Protein AF-A0AAE9DNM8-F1 (afdb_monomer_lite)

Structure (mmCIF, N/CA/C/O backbone):
data_AF-A0AAE9DNM8-F1
#
_entry.id   AF-A0AAE9DNM8-F1
#
loop_
_atom_site.group_PDB
_atom_site.id
_atom_site.type_symbol
_atom_site.label_atom_id
_atom_site.label_alt_id
_atom_site.label_comp_id
_atom_site.label_asym_id
_atom_site.label_entity_id
_atom_site.label_seq_id
_atom_site.pdbx_PDB_ins_code
_atom_site.Cartn_x
_atom_site.Cartn_y
_atom_site.Cartn_z
_atom_site.occupancy
_atom_site.B_iso_or_equiv
_atom_site.auth_seq_id
_atom_site.auth_comp_id
_atom_site.auth_asym_id
_atom_site.auth_atom_id
_atom_site.pdbx_PDB_model_num
ATOM 1 N N . MET A 1 1 ? 33.196 -15.256 21.579 1.00 35.78 1 MET A N 1
ATOM 2 C CA . MET A 1 1 ? 33.567 -14.993 20.170 1.00 35.78 1 MET A CA 1
ATOM 3 C C . MET A 1 1 ? 32.746 -13.817 19.674 1.00 35.78 1 MET A C 1
ATOM 5 O O . MET A 1 1 ? 31.527 -13.881 19.761 1.00 35.78 1 MET A O 1
ATOM 9 N N . GLY A 1 2 ? 33.391 -12.727 19.255 1.00 38.28 2 GLY A N 1
ATOM 10 C CA . GLY A 1 2 ? 32.695 -11.515 18.822 1.00 38.28 2 GLY A CA 1
ATOM 11 C C . GLY A 1 2 ? 31.869 -11.760 17.560 1.00 38.28 2 GLY A C 1
ATOM 12 O O . GLY A 1 2 ? 32.372 -12.312 16.584 1.00 38.28 2 GLY A O 1
ATOM 13 N N . LEU A 1 3 ? 30.597 -11.361 17.587 1.00 40.53 3 LEU A N 1
ATOM 14 C CA . LEU A 1 3 ? 29.734 -11.365 16.411 1.00 40.53 3 LEU A CA 1
ATOM 15 C C . LEU A 1 3 ? 30.285 -10.340 15.414 1.00 40.53 3 LEU A C 1
ATOM 17 O O . LEU A 1 3 ? 30.192 -9.132 15.635 1.00 40.53 3 LEU A O 1
ATOM 21 N N . ILE A 1 4 ? 30.882 -10.823 14.323 1.00 50.75 4 ILE A N 1
ATOM 22 C CA . ILE A 1 4 ? 31.276 -9.983 13.191 1.00 50.75 4 ILE A CA 1
ATOM 23 C C . ILE A 1 4 ? 29.990 -9.347 12.658 1.00 50.75 4 ILE A C 1
ATOM 25 O O . ILE A 1 4 ? 29.127 -10.045 12.120 1.00 50.75 4 ILE A O 1
ATOM 29 N N . LYS A 1 5 ? 29.837 -8.029 12.840 1.00 48.56 5 LYS A N 1
ATOM 30 C CA . LYS A 1 5 ? 28.710 -7.285 12.269 1.00 48.56 5 LYS A CA 1
ATOM 31 C C . LYS A 1 5 ? 28.738 -7.480 10.748 1.00 48.56 5 LYS A C 1
ATOM 33 O O . LYS A 1 5 ? 29.754 -7.159 10.130 1.00 48.56 5 LYS A O 1
ATOM 38 N N . PRO A 1 6 ? 27.674 -8.018 10.129 1.00 54.72 6 PRO A N 1
ATOM 39 C CA . PRO A 1 6 ? 27.642 -8.163 8.685 1.00 54.72 6 PRO A CA 1
ATOM 40 C C . PRO A 1 6 ? 27.725 -6.782 8.028 1.00 54.72 6 PRO A C 1
ATOM 42 O O . PRO A 1 6 ? 27.024 -5.852 8.420 1.00 54.72 6 PRO A O 1
ATOM 45 N N . SER A 1 7 ? 28.598 -6.663 7.028 1.00 51.22 7 SER A N 1
ATOM 46 C CA . SER A 1 7 ? 28.640 -5.515 6.121 1.00 51.22 7 SER A CA 1
ATOM 47 C C . SER A 1 7 ? 27.265 -5.334 5.474 1.00 51.22 7 SER A C 1
ATOM 49 O O . SER A 1 7 ? 26.702 -6.294 4.945 1.00 51.22 7 SER A O 1
ATOM 51 N N . SER A 1 8 ? 26.738 -4.106 5.475 1.00 55.81 8 SER A N 1
ATOM 52 C CA . SER A 1 8 ? 25.452 -3.754 4.853 1.00 55.81 8 SER A CA 1
ATOM 53 C C . SER A 1 8 ? 25.412 -3.974 3.334 1.00 55.81 8 SER A C 1
ATOM 55 O O . SER A 1 8 ? 24.346 -3.868 2.738 1.00 55.81 8 SER A O 1
ATOM 57 N N . ASN A 1 9 ? 26.553 -4.299 2.714 1.00 60.06 9 ASN A N 1
ATOM 58 C CA . ASN A 1 9 ? 26.706 -4.519 1.273 1.00 60.06 9 ASN A CA 1
ATOM 59 C C . ASN A 1 9 ? 26.985 -5.996 0.909 1.00 60.06 9 ASN A C 1
ATOM 61 O O . ASN A 1 9 ? 27.346 -6.293 -0.232 1.00 60.06 9 ASN A O 1
ATOM 65 N N . GLY A 1 10 ? 26.878 -6.928 1.864 1.00 68.19 10 GLY A N 1
ATOM 66 C CA . GLY A 1 10 ? 27.060 -8.361 1.611 1.00 68.19 10 GLY A CA 1
ATOM 67 C C . GLY A 1 10 ? 25.914 -8.960 0.786 1.00 68.19 10 GLY A C 1
ATOM 68 O O . GLY A 1 10 ? 24.757 -8.604 0.986 1.00 68.19 10 GLY A O 1
ATOM 69 N N . ARG A 1 11 ? 26.223 -9.878 -0.141 1.00 81.88 11 ARG A N 1
ATOM 70 C CA . ARG A 1 11 ? 25.204 -10.672 -0.855 1.00 81.88 11 ARG A CA 1
ATOM 71 C C . ARG A 1 11 ? 24.932 -11.965 -0.100 1.00 81.88 11 ARG A C 1
ATOM 73 O O . ARG A 1 11 ? 25.878 -12.648 0.275 1.00 81.88 11 ARG A O 1
ATOM 80 N N . ASP A 1 12 ? 23.668 -12.338 0.036 1.00 86.81 12 ASP A N 1
ATOM 81 C CA . ASP A 1 12 ? 23.291 -13.663 0.523 1.00 86.81 12 ASP A CA 1
ATOM 82 C C . ASP A 1 12 ? 23.162 -14.645 -0.651 1.00 86.81 12 ASP A C 1
ATOM 84 O O . ASP A 1 12 ? 22.692 -14.293 -1.735 1.00 86.81 12 ASP A O 1
ATOM 88 N N . TYR A 1 13 ? 23.583 -15.891 -0.436 1.00 85.75 13 TYR A N 1
ATOM 89 C CA . TYR A 1 13 ? 23.459 -16.978 -1.405 1.00 85.75 13 TYR A CA 1
ATOM 90 C C . TYR A 1 13 ? 22.723 -18.145 -0.755 1.00 85.75 13 TYR A C 1
ATOM 92 O O . TYR A 1 13 ? 22.982 -18.476 0.403 1.00 85.75 13 TYR A O 1
ATOM 100 N N . CYS A 1 14 ? 21.853 -18.824 -1.507 1.00 90.00 14 CYS A N 1
ATOM 101 C CA . CYS A 1 14 ? 21.404 -20.145 -1.081 1.00 90.00 14 CYS A CA 1
ATOM 102 C C . CYS A 1 14 ? 22.593 -21.124 -1.088 1.00 90.00 14 CYS A C 1
ATOM 104 O O . CYS A 1 14 ? 23.575 -20.930 -1.813 1.00 90.00 14 CYS A O 1
ATOM 106 N N . MET A 1 15 ? 22.499 -22.200 -0.303 1.00 89.50 15 MET A N 1
ATOM 107 C CA . MET A 1 15 ? 23.601 -23.156 -0.132 1.00 89.50 15 MET A CA 1
ATOM 108 C C . MET A 1 15 ? 24.082 -23.763 -1.457 1.00 89.50 15 MET A C 1
ATOM 110 O O . MET A 1 15 ? 25.282 -23.943 -1.650 1.00 89.50 15 MET A O 1
ATOM 114 N N . GLN A 1 16 ? 23.159 -24.031 -2.384 1.00 91.69 16 GLN A N 1
ATOM 115 C CA . GLN A 1 16 ? 23.472 -24.609 -3.692 1.00 91.69 16 GLN A CA 1
ATOM 116 C C . GLN A 1 16 ? 24.277 -23.631 -4.558 1.00 91.69 16 GLN A C 1
ATOM 118 O O . GLN A 1 16 ? 25.368 -23.969 -5.012 1.00 91.69 16 GLN A O 1
ATOM 123 N N . CYS A 1 17 ? 23.804 -22.389 -4.712 1.00 90.12 17 CYS A N 1
ATOM 124 C CA . CYS A 1 17 ? 24.506 -21.357 -5.480 1.00 90.12 17 CYS A CA 1
ATOM 125 C C . CYS A 1 17 ? 25.865 -20.986 -4.867 1.00 90.12 17 CYS A C 1
ATOM 127 O O . CYS A 1 17 ? 26.810 -20.700 -5.601 1.00 90.12 17 CYS A O 1
ATOM 129 N N . PHE A 1 18 ? 25.984 -21.015 -3.536 1.00 90.50 18 PHE A N 1
ATOM 130 C CA . PHE A 1 18 ? 27.254 -20.783 -2.844 1.00 90.50 18 PHE A CA 1
ATOM 131 C C . PHE A 1 18 ? 28.280 -21.895 -3.112 1.00 90.50 18 PHE A C 1
ATOM 133 O O . PHE A 1 18 ? 29.476 -21.629 -3.241 1.00 90.50 18 PHE A O 1
ATOM 140 N N . ALA A 1 19 ? 27.822 -23.147 -3.199 1.00 89.56 19 ALA A N 1
ATOM 141 C CA . ALA A 1 19 ? 28.693 -24.297 -3.411 1.00 89.56 19 ALA A CA 1
ATOM 142 C C . ALA A 1 19 ? 29.324 -24.300 -4.811 1.00 89.56 19 ALA A C 1
ATOM 144 O O . ALA A 1 19 ? 30.531 -24.538 -4.920 1.00 89.56 19 ALA A O 1
ATOM 145 N N . VAL A 1 20 ? 28.519 -24.006 -5.840 1.00 92.06 20 VAL A N 1
ATOM 146 C CA . VAL A 1 20 ? 28.892 -24.162 -7.258 1.00 92.06 20 VAL A CA 1
ATOM 147 C C . VAL A 1 20 ? 29.532 -22.924 -7.887 1.00 92.06 20 VAL A C 1
ATOM 149 O O . VAL A 1 20 ? 30.118 -23.034 -8.958 1.00 92.06 20 VAL A O 1
ATOM 152 N N . ASN A 1 21 ? 29.434 -21.741 -7.270 1.00 87.06 21 ASN A N 1
ATOM 153 C CA . ASN A 1 21 ? 29.959 -20.511 -7.864 1.00 87.06 21 ASN A CA 1
ATOM 154 C C . ASN A 1 21 ? 31.457 -20.316 -7.535 1.00 87.06 21 ASN A C 1
ATOM 156 O O . ASN A 1 21 ? 31.798 -19.998 -6.390 1.00 87.06 21 ASN A O 1
ATOM 160 N N . PRO A 1 22 ? 32.363 -20.427 -8.527 1.00 86.56 22 PRO A N 1
ATOM 161 C CA . PRO A 1 22 ? 33.807 -20.358 -8.300 1.00 86.56 22 PRO A CA 1
ATOM 162 C C . PRO A 1 22 ? 34.305 -18.938 -7.998 1.00 86.56 22 PRO A C 1
ATOM 164 O O . PRO A 1 22 ? 35.419 -18.765 -7.514 1.00 86.56 22 PRO A O 1
ATOM 167 N N . ARG A 1 23 ? 33.493 -17.906 -8.265 1.00 86.75 23 ARG A N 1
ATOM 168 C CA . ARG A 1 23 ? 33.855 -16.498 -8.033 1.00 86.75 23 ARG A CA 1
ATOM 169 C C . ARG A 1 23 ? 33.653 -16.063 -6.581 1.00 86.75 23 ARG A C 1
ATOM 171 O O . ARG A 1 23 ? 34.010 -14.943 -6.222 1.00 86.75 23 ARG A O 1
ATOM 178 N N . ILE A 1 24 ? 33.056 -16.915 -5.747 1.00 85.19 24 ILE A N 1
ATOM 179 C CA . ILE A 1 24 ? 32.789 -16.599 -4.347 1.00 85.19 24 ILE A CA 1
ATOM 180 C C . ILE A 1 24 ? 34.016 -16.939 -3.502 1.00 85.19 24 ILE A C 1
ATOM 182 O O . ILE A 1 24 ? 34.414 -18.097 -3.380 1.00 85.19 24 ILE A O 1
ATOM 186 N N . GLN A 1 25 ? 34.576 -15.930 -2.837 1.00 87.12 25 GLN A N 1
ATOM 187 C CA . GLN A 1 25 ? 35.617 -16.131 -1.832 1.00 87.12 25 GLN A CA 1
ATOM 188 C C . GLN A 1 25 ? 35.006 -16.713 -0.552 1.00 87.12 25 GLN A C 1
ATOM 190 O O . GLN A 1 25 ? 34.641 -15.978 0.363 1.00 87.12 25 GLN A O 1
ATOM 195 N N . LYS A 1 26 ? 34.889 -18.047 -0.487 1.00 82.94 26 LYS A N 1
ATOM 196 C CA . LYS A 1 26 ? 34.152 -18.773 0.568 1.00 82.94 26 LYS A CA 1
ATOM 197 C C . LYS A 1 26 ? 34.565 -18.395 2.001 1.00 82.94 26 LYS A C 1
ATOM 199 O O . LYS A 1 26 ? 33.724 -18.411 2.890 1.00 82.94 26 LYS A O 1
ATOM 204 N N . LYS A 1 27 ? 35.827 -17.994 2.209 1.00 85.19 27 LYS A N 1
ATOM 205 C CA . LYS A 1 27 ? 36.382 -17.560 3.508 1.00 85.19 27 LYS A CA 1
ATOM 206 C C . LYS A 1 27 ? 35.757 -16.272 4.066 1.00 85.19 27 LYS A C 1
ATOM 208 O O . LYS A 1 27 ? 35.857 -16.032 5.261 1.00 85.19 27 LYS A O 1
ATOM 213 N N . LEU A 1 28 ? 35.130 -15.451 3.221 1.00 85.44 28 LEU A N 1
ATOM 214 C CA . LEU A 1 28 ? 34.513 -14.178 3.618 1.00 85.44 28 LEU A CA 1
ATOM 215 C C . LEU A 1 28 ? 33.029 -14.312 3.998 1.00 85.44 28 LEU A C 1
ATOM 217 O O . LEU A 1 28 ? 32.367 -13.307 4.246 1.00 85.44 28 LEU A O 1
ATOM 221 N N . TYR A 1 29 ? 32.489 -15.532 4.010 1.00 85.81 29 TYR A N 1
ATOM 222 C CA . TYR A 1 29 ? 31.066 -15.786 4.216 1.00 85.81 29 TYR A CA 1
ATOM 223 C C . TYR A 1 29 ? 30.832 -16.633 5.462 1.00 85.81 29 TYR A C 1
ATOM 225 O O . TYR A 1 29 ? 31.607 -17.530 5.783 1.00 85.81 29 TYR A O 1
ATOM 233 N N . MET A 1 30 ? 29.719 -16.361 6.142 1.00 87.44 30 MET A N 1
ATOM 234 C CA . MET A 1 30 ? 29.245 -17.145 7.279 1.00 87.44 30 MET A CA 1
ATOM 235 C C . MET A 1 30 ? 27.944 -17.852 6.915 1.00 87.44 30 MET A C 1
ATOM 237 O O . MET A 1 30 ? 27.055 -17.260 6.300 1.00 87.44 30 MET A O 1
ATOM 241 N N . LYS A 1 31 ? 27.820 -19.118 7.317 1.00 87.69 31 LYS A N 1
ATOM 242 C CA . LYS A 1 31 ? 26.562 -19.853 7.194 1.00 87.69 31 LYS A CA 1
ATOM 243 C C . LYS A 1 31 ? 25.556 -19.264 8.183 1.00 87.69 31 LYS A C 1
ATOM 245 O O . LYS A 1 31 ? 25.849 -19.168 9.371 1.00 87.69 31 LYS A O 1
ATOM 250 N N . LYS A 1 32 ? 24.376 -18.893 7.690 1.00 84.56 32 LYS A N 1
ATOM 251 C CA . LYS A 1 32 ? 23.247 -18.433 8.504 1.00 84.56 32 LYS A CA 1
ATOM 252 C C . LYS A 1 32 ? 22.045 -19.334 8.266 1.00 84.56 32 LYS A C 1
ATOM 254 O O . LYS A 1 32 ? 21.873 -19.865 7.170 1.00 84.56 32 LYS A O 1
ATOM 259 N N . THR A 1 33 ? 21.204 -19.456 9.280 1.00 83.81 33 THR A N 1
ATOM 260 C CA . THR A 1 33 ? 19.857 -20.008 9.145 1.00 83.81 33 THR A CA 1
ATOM 261 C C . THR A 1 33 ? 18.896 -18.832 9.120 1.00 83.81 33 THR A C 1
ATOM 263 O O . THR A 1 33 ? 18.977 -17.965 9.988 1.00 83.81 33 THR A O 1
ATOM 266 N N . ASN A 1 34 ? 18.009 -18.769 8.125 1.00 76.88 34 ASN A N 1
ATOM 267 C CA . ASN A 1 34 ? 16.964 -17.752 8.110 1.00 76.88 34 ASN A CA 1
ATOM 268 C C . ASN A 1 34 ? 15.910 -18.114 9.165 1.00 76.88 34 ASN A C 1
ATOM 270 O O . ASN A 1 34 ? 15.014 -18.913 8.901 1.00 76.88 34 ASN A O 1
ATOM 274 N N . GLN A 1 35 ? 16.069 -17.577 10.371 1.00 78.62 35 GLN A N 1
ATOM 275 C CA . GLN A 1 35 ? 15.087 -17.682 11.443 1.00 78.62 35 GLN A CA 1
ATOM 276 C C . GLN A 1 35 ? 14.325 -16.363 11.541 1.00 78.62 35 GLN A C 1
ATOM 278 O O . GLN A 1 35 ? 14.914 -15.284 11.631 1.00 78.62 35 GLN A O 1
ATOM 283 N N . HIS A 1 36 ? 12.999 -16.448 11.507 1.00 70.50 36 HIS A N 1
ATOM 284 C CA . HIS A 1 36 ? 12.127 -15.300 11.702 1.00 70.50 36 HIS A CA 1
ATOM 285 C C . HIS A 1 36 ? 11.735 -15.218 13.180 1.00 70.50 36 HIS A C 1
ATOM 287 O O . HIS A 1 36 ? 10.706 -15.739 13.583 1.00 70.50 36 HIS A O 1
ATOM 293 N N . GLU A 1 37 ? 12.560 -14.552 13.986 1.00 75.00 37 GLU A N 1
ATOM 294 C CA . GLU A 1 37 ? 12.286 -14.302 15.415 1.00 75.00 37 GLU A CA 1
ATOM 295 C C . GLU A 1 37 ? 11.488 -13.011 15.654 1.00 75.00 37 GLU A C 1
ATOM 297 O O . GLU A 1 37 ? 11.330 -12.550 16.782 1.00 75.00 37 GLU A O 1
ATOM 302 N N . LYS A 1 38 ? 11.012 -12.360 14.586 1.00 78.81 38 LYS A N 1
ATOM 303 C CA . LYS A 1 38 ? 10.219 -11.139 14.722 1.00 78.81 38 LYS A CA 1
ATOM 304 C C . LYS A 1 38 ? 8.828 -11.501 15.229 1.00 78.81 38 LYS A C 1
ATOM 306 O O . LYS A 1 38 ? 8.012 -12.014 14.471 1.00 78.81 38 LYS A O 1
ATOM 311 N N . PHE A 1 39 ? 8.568 -11.179 16.488 1.00 81.31 39 PHE A N 1
ATOM 312 C CA . PHE A 1 39 ? 7.235 -11.234 17.076 1.00 81.31 39 PHE A CA 1
ATOM 313 C C . PHE A 1 39 ? 6.521 -9.895 16.920 1.00 81.31 39 PHE A C 1
ATOM 315 O O . PHE A 1 39 ? 7.144 -8.837 16.785 1.00 81.31 39 PHE A O 1
ATOM 322 N N . GLU A 1 40 ? 5.195 -9.944 16.925 1.00 83.94 40 GLU A N 1
ATOM 323 C CA . GLU A 1 40 ? 4.380 -8.743 16.868 1.00 83.94 40 GLU A CA 1
ATOM 324 C C . GLU A 1 40 ? 4.579 -7.877 18.124 1.00 83.94 40 GLU A C 1
ATOM 326 O O . GLU A 1 40 ? 4.689 -8.388 19.239 1.00 83.94 40 GLU A O 1
ATOM 331 N N . LYS A 1 41 ? 4.602 -6.548 17.958 1.00 87.31 41 LYS A N 1
ATOM 332 C CA . LYS A 1 41 ? 4.634 -5.615 19.091 1.00 87.31 41 LYS A CA 1
ATOM 333 C C . LYS A 1 41 ? 3.362 -5.791 19.925 1.00 87.31 41 LYS A C 1
ATOM 335 O O . LYS A 1 41 ? 2.252 -5.730 19.398 1.00 87.31 41 LYS A O 1
ATOM 340 N N . VAL A 1 42 ? 3.534 -5.940 21.234 1.00 90.81 42 VAL A N 1
ATOM 341 C CA . VAL A 1 42 ? 2.436 -6.021 22.202 1.00 90.81 42 VAL A CA 1
ATOM 342 C C . VAL A 1 42 ? 2.353 -4.708 22.979 1.00 90.81 42 VAL A C 1
ATOM 344 O O . VAL A 1 42 ? 3.361 -4.175 23.440 1.00 90.81 42 VAL A O 1
ATOM 347 N N . LEU A 1 43 ? 1.143 -4.180 23.122 1.00 89.69 43 LEU A N 1
ATOM 348 C CA . LEU A 1 43 ? 0.810 -2.996 23.898 1.00 89.69 43 LEU A CA 1
ATOM 349 C C . LEU A 1 43 ? 0.165 -3.387 25.226 1.00 89.69 43 LEU A C 1
ATOM 351 O O . LEU A 1 43 ? -0.617 -4.336 25.303 1.00 89.69 43 LEU A O 1
ATOM 355 N N . LYS A 1 44 ? 0.435 -2.600 26.267 1.00 92.94 44 LYS A N 1
ATOM 356 C CA . LYS A 1 44 ? -0.210 -2.739 27.575 1.00 92.94 44 LYS A CA 1
ATOM 357 C C . LYS A 1 44 ? -1.250 -1.639 27.758 1.00 92.94 44 LYS A C 1
ATOM 359 O O . LYS A 1 44 ? -0.918 -0.458 27.671 1.00 92.94 44 LYS A O 1
ATOM 364 N N . CYS A 1 45 ? -2.506 -2.013 27.996 1.00 91.50 45 CYS A N 1
ATOM 365 C CA . CYS A 1 45 ? -3.572 -1.041 28.244 1.00 91.50 45 CYS A CA 1
ATOM 366 C C . CYS A 1 45 ? -3.336 -0.311 29.575 1.00 91.50 45 CYS A C 1
ATOM 368 O O . CYS A 1 45 ? -3.200 -0.960 30.609 1.00 91.50 45 CYS A O 1
ATOM 370 N N . THR A 1 46 ? -3.359 1.023 29.581 1.00 91.62 46 THR A N 1
ATOM 371 C CA . THR A 1 46 ? -3.174 1.810 30.815 1.00 91.62 46 THR A CA 1
ATOM 372 C C . THR A 1 46 ? -4.340 1.688 31.799 1.00 91.62 46 THR A C 1
ATOM 374 O O . THR A 1 46 ? -4.125 1.833 32.997 1.00 91.62 46 THR A O 1
ATOM 377 N N . GLY A 1 47 ? -5.550 1.368 31.325 1.00 90.88 47 GLY A N 1
ATOM 378 C CA . GLY A 1 47 ? -6.735 1.177 32.171 1.00 90.88 47 GLY A CA 1
ATOM 379 C C . GLY A 1 47 ? -6.790 -0.198 32.843 1.00 90.88 47 GLY A C 1
ATOM 380 O O . GLY A 1 47 ? -6.784 -0.293 34.063 1.00 90.88 47 GLY A O 1
ATOM 381 N N . CYS A 1 48 ? -6.825 -1.277 32.053 1.00 93.06 48 CYS A N 1
ATOM 382 C CA . CYS A 1 48 ? -7.025 -2.641 32.567 1.00 93.06 48 CYS A CA 1
ATOM 383 C C . CYS A 1 48 ? -5.757 -3.504 32.626 1.00 93.06 48 CYS A C 1
ATOM 385 O O . CYS A 1 48 ? -5.848 -4.682 32.956 1.00 93.06 48 CYS A O 1
ATOM 387 N N . GLN A 1 49 ? -4.591 -2.964 32.250 1.00 94.31 49 GLN A N 1
ATOM 388 C CA . GLN A 1 49 ? -3.283 -3.643 32.265 1.00 94.31 49 GLN A CA 1
ATOM 389 C C . GLN A 1 49 ? -3.154 -4.894 31.372 1.00 94.31 49 GLN A C 1
ATOM 391 O O . GLN A 1 49 ? -2.067 -5.465 31.290 1.00 94.31 49 GLN A O 1
ATOM 396 N N . LYS A 1 50 ? -4.214 -5.295 30.655 1.00 93.00 50 LYS A N 1
ATOM 397 C CA . LYS A 1 50 ? -4.195 -6.410 29.696 1.00 93.00 50 LYS A CA 1
ATOM 398 C C . LYS A 1 50 ? -3.284 -6.117 28.500 1.00 93.00 50 LYS A C 1
ATOM 400 O O . LYS A 1 50 ? -3.134 -4.963 28.085 1.00 93.00 50 LYS A O 1
ATOM 405 N N . LEU A 1 51 ? -2.731 -7.189 27.938 1.00 91.62 51 LEU A N 1
ATOM 406 C CA . LEU A 1 51 ? -1.865 -7.178 26.761 1.00 91.62 51 LEU A CA 1
ATOM 407 C C . LEU A 1 51 ? -2.682 -7.279 25.470 1.00 91.62 51 LEU A C 1
ATOM 409 O O . LEU A 1 51 ? -3.649 -8.035 25.403 1.00 91.62 51 LEU A O 1
ATOM 413 N N . TRP A 1 52 ? -2.290 -6.504 24.463 1.00 91.25 52 TRP A N 1
ATOM 414 C CA . TRP A 1 52 ? -2.937 -6.441 23.154 1.00 91.25 52 TRP A CA 1
ATOM 415 C C . TRP A 1 52 ? -1.887 -6.422 22.052 1.00 91.25 52 TRP A C 1
ATOM 417 O O . TRP A 1 52 ? -0.924 -5.669 22.131 1.00 91.25 52 TRP A O 1
ATOM 427 N N . HIS A 1 53 ? -2.092 -7.202 21.001 1.00 89.38 53 HIS A N 1
ATOM 428 C CA . HIS A 1 53 ? -1.328 -7.080 19.763 1.00 89.38 53 HIS A CA 1
ATOM 429 C C . HIS A 1 53 ? -1.548 -5.696 19.131 1.00 89.38 53 HIS A C 1
ATOM 431 O O . HIS A 1 53 ? -2.690 -5.230 19.069 1.00 89.38 53 HIS A O 1
ATOM 437 N N . LEU A 1 54 ? -0.477 -5.042 18.666 1.00 87.06 54 LEU A N 1
ATOM 438 C CA . LEU A 1 54 ? -0.540 -3.729 18.011 1.00 87.06 54 LEU A CA 1
ATOM 439 C C . LEU A 1 54 ? -1.506 -3.734 16.814 1.00 87.06 54 LEU A C 1
ATOM 441 O O . LEU A 1 54 ? -2.289 -2.799 16.644 1.00 87.06 54 LEU A O 1
ATOM 445 N N . CYS A 1 55 ? -1.478 -4.788 15.995 1.00 84.31 55 CYS A N 1
ATOM 446 C CA . CYS A 1 55 ? -2.345 -4.925 14.828 1.00 84.31 55 CYS A CA 1
ATOM 447 C C . CYS A 1 55 ? -3.814 -5.100 15.230 1.00 84.31 55 CYS A C 1
ATOM 449 O O . CYS A 1 55 ? -4.695 -4.531 14.591 1.00 84.31 55 CYS A O 1
ATOM 451 N N . CYS A 1 56 ? -4.086 -5.811 16.330 1.00 84.19 56 CYS A N 1
ATOM 452 C CA . CYS A 1 56 ? -5.442 -6.008 16.840 1.00 84.19 56 CYS A CA 1
ATOM 453 C C . CYS A 1 56 ? -5.997 -4.769 17.550 1.00 84.19 56 CYS A C 1
ATOM 455 O O . CYS A 1 56 ? -7.203 -4.678 17.782 1.00 84.19 56 CYS A O 1
ATOM 457 N N . SER A 1 57 ? -5.130 -3.843 17.962 1.00 82.06 57 SER A N 1
ATOM 458 C CA . SER A 1 57 ? -5.518 -2.707 18.787 1.00 82.06 57 SER A CA 1
ATOM 459 C C . SER A 1 57 ? -5.843 -1.444 17.994 1.00 82.06 57 SER A C 1
ATOM 461 O O . SER A 1 57 ? -6.292 -0.477 18.607 1.00 82.06 57 SER A O 1
ATOM 463 N N . PHE A 1 58 ? -5.575 -1.419 16.680 1.00 75.00 58 PHE A N 1
ATOM 464 C CA . PHE A 1 58 ? -5.709 -0.232 15.818 1.00 75.00 58 PHE A CA 1
ATOM 465 C C . PHE A 1 58 ? -5.037 1.024 16.410 1.00 75.00 58 PHE A C 1
ATOM 467 O O . PHE A 1 58 ? -5.484 2.156 16.221 1.00 75.00 58 PHE A O 1
ATOM 474 N N . HIS A 1 59 ? -3.955 0.832 17.169 1.00 79.00 59 HIS A N 1
ATOM 475 C CA . HIS A 1 59 ? -3.224 1.927 17.793 1.00 79.00 59 HIS A CA 1
ATOM 476 C C . HIS A 1 59 ? -2.121 2.394 16.844 1.00 79.00 59 HIS A C 1
ATOM 478 O O . HIS A 1 59 ? -1.104 1.729 16.688 1.00 79.00 59 HIS A O 1
ATOM 484 N N . PHE A 1 60 ? -2.329 3.542 16.203 1.00 73.19 60 PHE A N 1
ATOM 485 C CA . PHE A 1 60 ? -1.412 4.095 15.199 1.00 73.19 60 PHE A CA 1
ATOM 486 C C . PHE A 1 60 ? -0.372 5.062 15.791 1.00 73.19 60 PHE A C 1
ATOM 488 O O . PHE A 1 60 ? -0.056 6.069 15.163 1.00 73.19 60 PHE A O 1
ATOM 495 N N . ASP A 1 61 ? 0.094 4.803 17.021 1.00 67.50 61 ASP A N 1
ATOM 496 C CA . ASP A 1 61 ? 1.131 5.576 17.732 1.00 67.50 61 ASP A CA 1
ATOM 497 C C . ASP A 1 61 ? 0.899 7.115 17.740 1.00 67.50 61 ASP A C 1
ATOM 499 O O . ASP A 1 61 ? 1.832 7.906 17.844 1.00 67.50 61 ASP A O 1
ATOM 503 N N . ARG A 1 62 ? -0.361 7.577 17.649 1.00 66.31 62 ARG A N 1
ATOM 504 C CA . ARG A 1 62 ? -0.709 9.015 17.739 1.00 66.31 62 ARG A CA 1
ATOM 505 C C . ARG A 1 62 ? -0.621 9.565 19.167 1.00 66.31 62 ARG A C 1
ATOM 507 O O . ARG A 1 62 ? -0.604 10.778 19.353 1.00 66.31 62 ARG A O 1
ATOM 514 N N . SER A 1 63 ? -0.603 8.687 20.168 1.00 68.50 63 SER A N 1
ATOM 515 C CA . SER A 1 63 ? -0.490 9.019 21.588 1.00 68.50 63 SER A CA 1
ATOM 516 C C . SER A 1 63 ? 0.495 8.076 22.269 1.00 68.50 63 SER A C 1
ATOM 518 O O . SER A 1 63 ? 0.518 6.887 21.974 1.00 68.50 63 SER A O 1
ATOM 520 N N . ASN A 1 64 ? 1.255 8.583 23.241 1.00 71.81 64 ASN A N 1
ATOM 521 C CA . ASN A 1 64 ? 2.232 7.778 23.990 1.00 71.81 64 ASN A CA 1
ATOM 522 C C . ASN A 1 64 ? 1.588 6.738 24.928 1.00 71.81 64 ASN A C 1
ATOM 524 O O . ASN A 1 64 ? 2.282 5.886 25.475 1.00 71.81 64 ASN A O 1
ATOM 528 N N . SER A 1 65 ? 0.272 6.812 25.149 1.00 82.31 65 SER A N 1
ATOM 529 C CA . SER A 1 65 ? -0.478 5.877 25.986 1.00 82.31 65 SER A CA 1
ATOM 530 C C . SER A 1 65 ? -1.540 5.134 25.175 1.00 82.31 65 SER A C 1
ATOM 532 O O . SER A 1 65 ? -2.278 5.726 24.383 1.00 82.31 65 SER A O 1
ATOM 534 N N . PHE A 1 66 ? -1.620 3.819 25.396 1.00 86.69 66 PHE A N 1
ATOM 535 C CA . PHE A 1 66 ? -2.623 2.939 24.803 1.00 86.69 66 PHE A CA 1
ATOM 536 C C . PHE A 1 66 ? -3.735 2.632 25.815 1.00 86.69 66 PHE A C 1
ATOM 538 O O . PHE A 1 66 ? -3.470 2.191 26.937 1.00 86.69 66 PHE A O 1
ATOM 545 N N . LYS A 1 67 ? -4.993 2.829 25.409 1.00 87.69 67 LYS A N 1
ATOM 546 C CA . LYS A 1 67 ? -6.184 2.309 26.094 1.00 87.69 67 LYS A CA 1
ATOM 547 C C . LYS A 1 67 ? -6.918 1.370 25.141 1.00 87.69 67 LYS A C 1
ATOM 549 O O . LYS A 1 67 ? -7.133 1.717 23.985 1.00 87.69 67 LYS A O 1
ATOM 554 N N . CYS A 1 68 ? -7.283 0.181 25.617 1.00 86.94 68 CYS A N 1
ATOM 555 C CA . CYS A 1 68 ? -8.008 -0.790 24.801 1.00 86.94 68 CYS A CA 1
ATOM 556 C C . CYS A 1 68 ? -9.471 -0.379 24.603 1.00 86.94 68 CYS A C 1
ATOM 558 O O . CYS A 1 68 ? -10.010 0.383 25.401 1.00 86.94 68 CYS A O 1
ATOM 560 N N . LYS A 1 69 ? -10.136 -0.961 23.597 1.00 80.88 69 LYS A N 1
ATOM 561 C CA . LYS A 1 69 ? -11.545 -0.675 23.271 1.00 80.88 69 LYS A CA 1
ATOM 562 C C . LYS A 1 69 ? -12.519 -0.834 24.445 1.00 80.88 69 LYS A C 1
ATOM 564 O O . LYS A 1 69 ? -13.526 -0.156 24.489 1.00 80.88 69 LYS A O 1
ATOM 569 N N . LEU A 1 70 ? -12.211 -1.711 25.405 1.00 85.31 70 LEU A N 1
ATOM 570 C CA . LEU A 1 70 ? -13.047 -1.920 26.596 1.00 85.31 70 LEU A CA 1
ATOM 571 C C . LEU A 1 70 ? -12.896 -0.796 27.632 1.00 85.31 70 LEU A C 1
ATOM 573 O O . LEU A 1 70 ? -13.737 -0.652 28.508 1.00 85.31 70 LEU A O 1
ATOM 577 N N . CYS A 1 71 ? -11.798 -0.041 27.571 1.00 87.38 71 CYS A N 1
ATOM 578 C CA . CYS A 1 71 ? -11.489 1.061 28.480 1.00 87.38 71 CYS A CA 1
ATOM 579 C C . CYS A 1 71 ? -11.699 2.441 27.836 1.00 87.38 71 CYS A C 1
ATOM 581 O O . CYS A 1 71 ? -11.403 3.451 28.476 1.00 87.38 71 CYS A O 1
ATOM 583 N N . VAL A 1 72 ? -12.127 2.499 26.573 1.00 80.75 72 VAL A N 1
ATOM 584 C CA . VAL A 1 72 ? -12.443 3.743 25.865 1.00 80.75 72 VAL A CA 1
ATOM 585 C C . VAL A 1 72 ? -13.958 3.789 25.678 1.00 80.75 72 VAL A C 1
ATOM 587 O O . VAL A 1 72 ? -14.527 2.879 25.094 1.00 80.75 72 VAL A O 1
ATOM 590 N N . GLU A 1 73 ? -14.608 4.839 26.183 1.00 66.25 73 GLU A N 1
ATOM 591 C CA . GLU A 1 73 ? -16.076 4.996 26.137 1.00 66.25 73 GLU A CA 1
ATOM 592 C C . GLU A 1 73 ? -16.616 5.371 24.750 1.00 66.25 73 GLU A C 1
ATOM 594 O O . GLU A 1 73 ? -17.810 5.255 24.490 1.00 66.25 73 GLU A O 1
ATOM 599 N N . LYS A 1 74 ? -15.746 5.846 23.854 1.00 63.12 74 LYS A N 1
ATOM 600 C CA . LYS A 1 74 ? -16.098 6.213 22.481 1.00 63.12 74 LYS A CA 1
ATOM 601 C C . LYS A 1 74 ? -15.488 5.216 21.513 1.00 63.12 74 LYS A C 1
ATOM 603 O O . LYS A 1 74 ? -14.274 5.011 21.537 1.00 63.12 74 LYS A O 1
ATOM 608 N N . ASP A 1 75 ? -16.311 4.668 20.626 1.00 59.25 75 ASP A N 1
ATOM 609 C CA . ASP A 1 75 ? -15.819 3.931 19.469 1.00 59.25 75 ASP A CA 1
ATOM 610 C C . ASP A 1 75 ? -14.868 4.840 18.687 1.00 59.25 75 ASP A C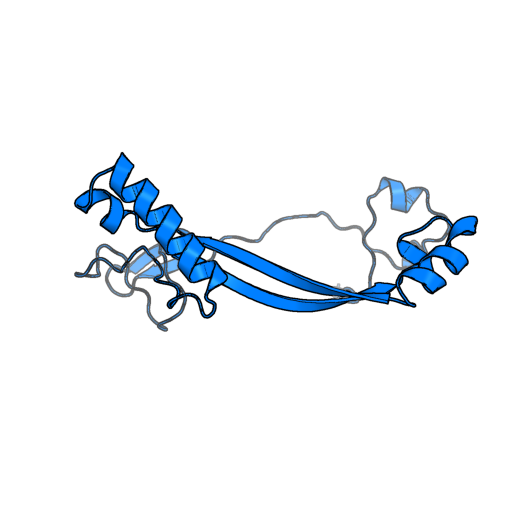 1
ATOM 612 O O . ASP A 1 75 ? -15.255 5.887 18.158 1.00 59.25 75 ASP A O 1
ATOM 616 N N . ALA A 1 76 ? -13.587 4.475 18.664 1.00 57.38 76 ALA A N 1
ATOM 617 C CA . ALA A 1 76 ? -12.647 5.128 17.776 1.00 57.38 76 ALA A CA 1
ATOM 618 C C . ALA A 1 76 ? -13.128 4.886 16.336 1.00 57.38 76 ALA A C 1
ATOM 620 O O . ALA A 1 76 ? -13.512 3.755 16.019 1.00 57.38 76 ALA A O 1
ATOM 621 N N . PRO A 1 77 ? -13.120 5.902 15.456 1.00 55.06 77 PRO A N 1
ATOM 622 C CA . PRO A 1 77 ? -13.440 5.685 14.055 1.00 55.06 77 PRO A CA 1
ATOM 623 C C . PRO A 1 77 ? -12.490 4.620 13.497 1.00 55.06 77 PRO A C 1
ATOM 625 O O . PRO A 1 77 ? -11.276 4.811 13.450 1.00 55.06 77 PRO A O 1
ATOM 628 N N . VAL A 1 78 ? -13.063 3.474 13.121 1.00 56.41 78 VAL A N 1
ATOM 629 C CA . VAL A 1 78 ? -12.336 2.331 12.541 1.00 56.41 78 VAL A CA 1
ATOM 630 C C . VAL A 1 78 ? -11.837 2.678 11.138 1.00 56.41 78 VAL A C 1
ATOM 632 O O . VAL A 1 78 ? -10.843 2.137 10.660 1.00 56.41 78 VAL A O 1
ATOM 635 N N . VAL A 1 79 ? -12.501 3.642 10.503 1.00 56.28 79 VAL A N 1
ATOM 636 C CA . VAL A 1 79 ? -12.116 4.180 9.210 1.00 56.28 79 VAL A CA 1
ATOM 637 C C . VAL A 1 79 ? -11.142 5.327 9.443 1.00 56.28 79 VAL A C 1
ATOM 639 O O . VAL A 1 79 ? -11.493 6.380 9.982 1.00 56.28 79 VAL A O 1
ATOM 642 N N . LEU A 1 80 ? -9.899 5.135 9.002 1.00 56.81 80 LEU A N 1
ATOM 643 C CA . LEU A 1 80 ? -9.024 6.256 8.696 1.00 56.81 80 LEU A CA 1
ATOM 644 C C . LEU A 1 80 ? -9.701 7.033 7.567 1.00 56.81 80 LEU A C 1
ATOM 646 O O . LEU A 1 80 ? -9.576 6.653 6.403 1.00 56.81 80 LEU A O 1
ATOM 650 N N . ASP A 1 81 ? -10.416 8.112 7.896 1.00 57.94 81 ASP A N 1
ATOM 651 C CA . ASP A 1 81 ? -10.779 9.109 6.892 1.00 57.94 81 ASP A CA 1
ATOM 652 C C . ASP A 1 81 ? -9.468 9.751 6.434 1.00 57.94 81 ASP A C 1
ATOM 654 O O . ASP A 1 81 ? -8.964 10.729 6.995 1.00 57.94 81 ASP A O 1
ATOM 658 N N . ALA A 1 82 ? -8.815 9.100 5.473 1.00 59.56 82 ALA A N 1
ATOM 659 C CA . ALA A 1 82 ? -7.719 9.702 4.755 1.00 59.56 82 ALA A CA 1
ATOM 660 C C . ALA A 1 82 ? -8.291 11.014 4.212 1.00 59.56 82 ALA A C 1
ATOM 662 O O . ALA A 1 82 ? -9.338 10.991 3.596 1.00 59.56 82 ALA A O 1
ATOM 663 N N . GLN A 1 83 ? -7.688 12.168 4.449 1.00 61.03 83 GLN A N 1
ATOM 664 C CA . GLN A 1 83 ? -8.269 13.454 4.027 1.00 61.03 83 GLN A CA 1
ATOM 665 C C . GLN A 1 83 ? -8.686 13.456 2.542 1.00 61.03 83 GLN A C 1
ATOM 667 O O . GLN A 1 83 ? -8.079 12.734 1.747 1.00 61.03 83 GLN A O 1
ATOM 672 N N . LYS A 1 84 ? -9.696 14.258 2.155 1.00 61.41 84 L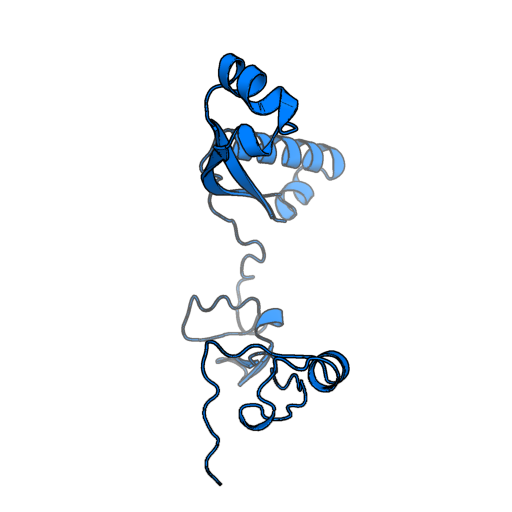YS A N 1
ATOM 673 C CA . LYS A 1 84 ? -10.207 14.339 0.767 1.00 61.41 84 LYS A CA 1
ATOM 674 C C . LYS A 1 84 ? -9.075 14.293 -0.265 1.00 61.41 84 LYS A C 1
ATOM 676 O O . LYS A 1 84 ? -8.079 15.004 -0.147 1.00 61.41 84 LYS A O 1
ATOM 681 N N . GLY A 1 85 ? -9.247 13.461 -1.293 1.00 61.34 85 GLY A N 1
ATOM 682 C CA . GLY A 1 85 ? -8.236 13.277 -2.327 1.00 61.34 85 GLY A CA 1
ATOM 683 C C . GLY A 1 85 ? -7.849 14.602 -2.993 1.00 61.34 85 GLY A C 1
ATOM 684 O O . GLY A 1 85 ? -8.695 15.299 -3.542 1.00 61.34 85 GLY A O 1
ATOM 685 N N . GLY A 1 86 ? -6.556 14.938 -2.980 1.00 69.06 86 GLY A N 1
ATOM 686 C CA . GLY A 1 86 ? -6.031 16.212 -3.494 1.00 69.06 86 GLY A CA 1
ATOM 687 C C . GLY A 1 86 ? -6.058 16.376 -5.022 1.00 69.06 86 GLY A C 1
ATOM 688 O O . GLY A 1 86 ? -5.339 17.216 -5.554 1.00 69.06 86 GLY A O 1
ATOM 689 N N . SER A 1 87 ? -6.821 15.561 -5.765 1.00 80.75 87 SER A N 1
ATOM 690 C CA . SER A 1 87 ? -6.936 15.699 -7.222 1.00 80.75 87 SER A CA 1
ATOM 691 C C . SER A 1 87 ? -8.325 15.340 -7.741 1.00 80.75 87 SER A C 1
ATOM 693 O O . SER A 1 87 ? -8.932 14.368 -7.297 1.00 80.75 87 SER A O 1
ATOM 695 N N . ARG A 1 88 ? -8.776 16.064 -8.773 1.00 87.69 88 ARG A N 1
ATOM 696 C CA . ARG A 1 88 ? -10.081 15.855 -9.422 1.00 87.69 88 ARG A CA 1
ATOM 697 C C . ARG A 1 88 ? -10.313 14.405 -9.864 1.00 87.69 88 ARG A C 1
ATOM 699 O O . ARG A 1 88 ? -11.421 13.906 -9.731 1.00 87.69 88 ARG A O 1
ATOM 706 N N . LEU A 1 89 ? -9.270 13.723 -10.349 1.00 87.94 89 LEU A N 1
ATOM 707 C CA . LEU A 1 89 ? -9.358 12.327 -10.790 1.00 87.94 89 LEU A CA 1
ATOM 708 C C . LEU A 1 89 ? -9.840 11.404 -9.663 1.00 87.94 89 LEU A C 1
ATOM 710 O O . LEU A 1 89 ? -10.779 10.637 -9.860 1.00 87.94 89 LEU A O 1
ATOM 714 N N . VAL A 1 90 ? -9.205 11.482 -8.490 1.00 89.69 90 VAL A N 1
ATOM 715 C CA . VAL A 1 90 ? -9.552 10.595 -7.370 1.00 89.69 90 VAL A CA 1
ATOM 716 C C . VAL A 1 90 ? -10.874 10.988 -6.726 1.00 89.69 90 VAL A C 1
ATOM 718 O O . VAL A 1 90 ? -11.617 10.102 -6.325 1.00 89.69 90 VAL A O 1
ATOM 721 N N . THR A 1 91 ? -11.215 12.280 -6.716 1.00 89.62 91 THR A N 1
ATOM 722 C CA . THR A 1 91 ? -12.534 12.752 -6.276 1.00 89.62 91 THR A CA 1
ATOM 723 C C . THR A 1 91 ? -13.642 12.154 -7.135 1.00 89.62 91 THR A C 1
ATOM 725 O O . THR A 1 91 ? -14.568 11.551 -6.607 1.00 89.62 91 THR A O 1
ATOM 728 N N . THR A 1 92 ? -13.512 12.217 -8.464 1.00 93.38 92 THR A N 1
ATOM 729 C CA . THR A 1 92 ? -14.502 11.628 -9.376 1.00 93.38 92 THR A CA 1
ATOM 730 C C . THR A 1 92 ? -14.583 10.105 -9.238 1.00 93.38 92 THR A C 1
ATOM 732 O O . THR A 1 92 ? -15.668 9.536 -9.339 1.00 93.38 92 THR A O 1
ATOM 735 N N . MET A 1 93 ? -13.457 9.423 -9.004 1.00 93.44 93 MET A N 1
ATOM 736 C CA . MET A 1 93 ? -13.463 7.982 -8.720 1.00 93.44 93 MET A CA 1
ATOM 737 C C . MET A 1 93 ? -14.208 7.667 -7.418 1.00 93.44 93 MET A C 1
ATOM 739 O O . MET A 1 93 ? -15.050 6.773 -7.409 1.00 93.44 93 MET A O 1
ATOM 743 N N . GLU A 1 94 ? -13.941 8.416 -6.346 1.00 92.56 94 GLU A N 1
ATOM 744 C CA . GLU A 1 94 ? -14.618 8.261 -5.056 1.00 92.56 94 GLU A CA 1
ATOM 745 C C . GLU A 1 94 ? -16.129 8.483 -5.172 1.00 92.56 94 GLU A C 1
ATOM 747 O O . GLU A 1 94 ? -16.911 7.667 -4.684 1.00 92.56 94 GLU A O 1
ATOM 752 N N . GLU A 1 95 ? -16.553 9.548 -5.852 1.00 93.69 95 GLU A N 1
ATOM 753 C CA . GLU A 1 95 ? -17.969 9.858 -6.074 1.00 93.69 95 GLU A CA 1
ATOM 754 C C . GLU A 1 95 ? -18.679 8.733 -6.829 1.00 93.69 95 GLU A C 1
ATOM 756 O O . GLU A 1 95 ? -19.748 8.287 -6.411 1.00 93.69 95 GLU A O 1
ATOM 761 N N . LYS A 1 96 ? -18.066 8.223 -7.906 1.00 96.38 96 LYS A N 1
ATOM 762 C CA . LYS A 1 96 ? -18.632 7.126 -8.702 1.00 96.38 96 LYS A CA 1
ATOM 763 C C . LYS A 1 96 ? -18.744 5.832 -7.902 1.00 96.38 96 LYS A C 1
ATOM 765 O O . LYS A 1 96 ? -19.784 5.179 -7.953 1.00 96.38 96 LYS A O 1
ATOM 770 N N . LEU A 1 97 ? -17.704 5.467 -7.153 1.00 94.56 97 LEU A N 1
ATOM 771 C CA . LEU A 1 97 ? -17.713 4.252 -6.336 1.00 94.56 97 LEU A CA 1
ATOM 772 C C . LEU A 1 97 ? -18.776 4.327 -5.236 1.00 94.56 97 LEU A C 1
ATOM 774 O O . LEU A 1 97 ? -19.540 3.380 -5.059 1.00 94.56 97 LEU A O 1
ATOM 778 N N . ASN A 1 98 ? -18.895 5.469 -4.557 1.00 93.38 98 ASN A N 1
ATOM 779 C CA . ASN A 1 98 ? -19.917 5.647 -3.528 1.00 93.38 98 ASN A CA 1
ATOM 780 C C . ASN A 1 98 ? -21.335 5.763 -4.105 1.00 93.38 98 ASN A C 1
ATOM 782 O O . ASN A 1 98 ? -22.283 5.333 -3.455 1.00 93.38 98 ASN A O 1
ATOM 786 N N . ALA A 1 99 ? -21.514 6.283 -5.324 1.00 96.19 99 ALA A N 1
ATOM 787 C CA . ALA A 1 99 ? -22.811 6.249 -6.002 1.00 96.19 99 ALA A CA 1
ATOM 788 C C . ALA A 1 99 ? -23.261 4.806 -6.286 1.00 96.19 99 ALA A C 1
ATOM 790 O O . ALA A 1 99 ? -24.404 4.452 -6.001 1.00 96.19 99 ALA A O 1
ATOM 791 N N . ILE A 1 100 ? -22.346 3.954 -6.765 1.00 96.19 100 ILE A N 1
ATOM 792 C CA . ILE A 1 100 ? -22.606 2.520 -6.962 1.00 96.19 100 ILE A CA 1
ATOM 793 C C . ILE A 1 100 ? -22.930 1.842 -5.624 1.00 96.19 100 ILE A C 1
ATOM 795 O O . ILE A 1 100 ? -23.866 1.047 -5.550 1.00 96.19 100 ILE A O 1
ATOM 799 N N . LEU A 1 101 ? -22.186 2.166 -4.562 1.00 94.00 101 LEU A N 1
ATOM 800 C CA . LEU A 1 101 ? -22.411 1.607 -3.230 1.00 94.00 101 LEU A CA 1
ATOM 801 C C . LEU A 1 101 ? -23.802 1.968 -2.687 1.00 94.00 101 LEU A C 1
ATOM 803 O O . LEU A 1 101 ? -24.525 1.086 -2.228 1.00 94.00 101 LEU A O 1
ATOM 807 N N . ARG A 1 102 ? -24.211 3.238 -2.808 1.00 95.94 102 ARG A N 1
ATOM 808 C CA . ARG A 1 102 ? -25.552 3.707 -2.416 1.00 95.94 102 ARG A CA 1
ATOM 809 C C . ARG A 1 102 ? -26.660 3.028 -3.208 1.00 95.94 102 ARG A C 1
ATOM 811 O O . ARG A 1 102 ? -27.674 2.674 -2.619 1.00 95.94 102 ARG A O 1
ATOM 818 N N . ALA A 1 103 ? -26.464 2.812 -4.507 1.00 96.25 103 ALA A N 1
ATOM 819 C CA . ALA A 1 103 ? -27.443 2.115 -5.337 1.00 96.25 103 ALA A CA 1
ATOM 820 C C . ALA A 1 103 ? -27.633 0.645 -4.921 1.00 96.25 103 ALA A C 1
ATOM 822 O O . ALA A 1 103 ? -28.729 0.113 -5.059 1.00 96.25 103 ALA A O 1
ATOM 823 N N . LYS A 1 104 ? -26.583 -0.009 -4.403 1.00 95.00 104 LYS A N 1
ATOM 824 C CA . LYS A 1 104 ? -26.630 -1.423 -3.995 1.00 95.00 104 LYS A CA 1
ATOM 825 C C . LYS A 1 104 ? -27.091 -1.648 -2.556 1.00 95.00 104 LYS A C 1
ATOM 827 O O . LYS A 1 104 ? -27.779 -2.628 -2.304 1.00 95.00 104 LYS A O 1
ATOM 832 N N . LEU A 1 105 ? -26.672 -0.794 -1.623 1.00 92.50 105 LEU A N 1
ATOM 833 C CA . LEU A 1 105 ? -26.872 -0.999 -0.181 1.00 92.50 105 LEU A CA 1
ATOM 834 C C . LEU A 1 105 ? -27.866 -0.012 0.446 1.00 92.50 105 LEU A C 1
ATOM 836 O O . LEU A 1 105 ? -28.225 -0.147 1.610 1.00 92.50 105 LEU A O 1
ATOM 840 N N . GLY A 1 106 ? -28.299 1.008 -0.296 1.00 90.75 106 GLY A N 1
ATOM 841 C CA . GLY A 1 106 ? -29.041 2.132 0.264 1.00 90.75 106 GLY A CA 1
ATOM 842 C C . GLY A 1 106 ? -28.146 3.104 1.043 1.00 90.75 106 GLY A C 1
ATOM 843 O O . GLY A 1 106 ? -27.003 2.816 1.402 1.00 90.75 106 GLY A O 1
ATOM 844 N N . SER A 1 107 ? -28.664 4.308 1.296 1.00 86.00 107 SER A N 1
ATOM 845 C CA . SER A 1 107 ? -27.862 5.428 1.810 1.00 86.00 107 SER A CA 1
ATOM 846 C C . SER A 1 107 ? -27.262 5.192 3.201 1.00 86.00 107 SER A C 1
ATOM 848 O O . SER A 1 107 ? -26.143 5.628 3.451 1.00 86.00 107 SER A O 1
ATOM 850 N N . LYS A 1 108 ? -27.975 4.500 4.104 1.00 86.62 108 LYS A N 1
ATOM 851 C CA . LYS A 1 108 ? -27.509 4.260 5.484 1.00 86.62 108 LYS A CA 1
ATOM 852 C C . LYS A 1 108 ? -26.298 3.329 5.535 1.00 86.62 108 LYS A C 1
ATOM 854 O O . LYS A 1 108 ? -25.302 3.662 6.175 1.00 86.62 108 LYS A O 1
ATOM 859 N N . ASP A 1 109 ? -26.374 2.188 4.857 1.00 85.56 109 ASP A N 1
ATOM 860 C CA . ASP A 1 109 ? -25.295 1.199 4.881 1.00 85.56 109 ASP A CA 1
ATOM 861 C C . ASP A 1 109 ? -24.122 1.620 3.998 1.00 85.56 109 ASP A C 1
ATOM 863 O O . ASP A 1 109 ? -22.970 1.353 4.341 1.00 85.56 109 ASP A O 1
ATOM 867 N N . ALA A 1 110 ? -24.382 2.359 2.918 1.00 86.56 110 ALA A N 1
ATOM 868 C CA . ALA A 1 110 ? -23.324 2.941 2.104 1.00 86.56 110 ALA A CA 1
ATOM 869 C C . ALA A 1 110 ? -22.493 3.986 2.862 1.00 86.56 110 ALA A C 1
ATOM 871 O O . ALA A 1 110 ? -21.285 4.039 2.662 1.00 86.56 110 ALA A O 1
ATOM 872 N N . GLU A 1 111 ? -23.097 4.788 3.746 1.00 84.00 111 GLU A N 1
ATOM 873 C CA . GLU A 1 111 ? -22.336 5.769 4.533 1.00 84.00 111 GLU A CA 1
ATOM 874 C C . GLU A 1 111 ? -21.455 5.092 5.593 1.00 84.00 111 GLU A C 1
ATOM 876 O O . GLU A 1 111 ? -20.320 5.506 5.812 1.00 84.00 111 GLU A O 1
ATOM 881 N N . ARG A 1 112 ? -21.932 3.997 6.202 1.00 83.06 112 ARG A N 1
ATOM 882 C CA . ARG A 1 112 ? -21.131 3.184 7.137 1.00 83.06 112 ARG A CA 1
ATOM 883 C C . ARG A 1 112 ? -19.945 2.494 6.470 1.00 83.06 112 ARG A C 1
ATOM 885 O O . ARG A 1 112 ? -18.939 2.260 7.124 1.00 83.06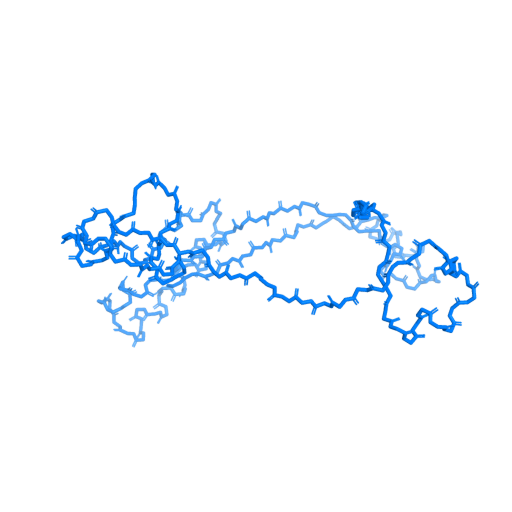 112 ARG A O 1
ATOM 892 N N . ASN A 1 113 ? -20.083 2.170 5.188 1.00 84.75 113 ASN A N 1
ATOM 893 C CA . ASN A 1 113 ? -19.098 1.431 4.401 1.00 84.75 113 ASN A CA 1
ATOM 894 C C . ASN A 1 113 ? -18.479 2.307 3.304 1.00 84.75 113 ASN A C 1
ATOM 896 O O . ASN A 1 113 ? -18.137 1.807 2.226 1.00 84.75 113 ASN A O 1
ATOM 900 N N . ARG A 1 114 ? -18.404 3.620 3.547 1.00 87.69 114 ARG A N 1
ATOM 901 C CA . ARG A 1 114 ? -17.985 4.609 2.559 1.00 87.69 114 ARG A CA 1
ATOM 902 C C . ARG A 1 114 ? -16.595 4.287 2.015 1.00 87.69 114 ARG A C 1
ATOM 904 O O . ARG A 1 114 ? -15.641 4.098 2.760 1.00 87.69 114 ARG A O 1
ATOM 911 N N . ILE A 1 115 ? -16.469 4.338 0.696 1.00 89.25 115 ILE A N 1
ATOM 912 C CA . ILE A 1 115 ? -15.198 4.116 0.010 1.00 89.25 115 ILE A CA 1
ATOM 913 C C . ILE A 1 115 ? -14.415 5.431 -0.056 1.00 89.25 115 ILE A C 1
ATOM 915 O O . ILE A 1 115 ? -14.957 6.465 -0.449 1.00 89.25 115 ILE A O 1
ATOM 919 N N . SER A 1 116 ? -13.126 5.387 0.266 1.00 88.19 116 SER A N 1
ATOM 920 C CA . SER A 1 116 ? -12.191 6.510 0.155 1.00 88.19 116 SER A CA 1
ATOM 921 C C . SER A 1 116 ? -11.143 6.242 -0.927 1.00 88.19 116 SER A C 1
ATOM 923 O O . SER A 1 116 ? -10.470 5.214 -0.891 1.00 88.19 116 SER A O 1
ATOM 925 N N . VAL A 1 117 ? -10.948 7.169 -1.876 1.00 89.12 117 VAL A N 1
ATOM 926 C CA . VAL A 1 117 ? -9.941 7.030 -2.954 1.00 89.12 117 VAL A CA 1
ATOM 927 C C . VAL A 1 117 ? -8.846 8.087 -2.838 1.00 89.12 117 VAL A C 1
ATOM 929 O O . VAL A 1 117 ? -9.112 9.291 -2.863 1.00 89.12 117 VAL A O 1
ATOM 932 N N . ARG A 1 118 ? -7.580 7.671 -2.740 1.00 86.94 118 ARG A N 1
ATOM 933 C CA . ARG A 1 118 ? -6.440 8.582 -2.541 1.00 86.94 118 ARG A CA 1
ATOM 934 C C . ARG A 1 118 ? -5.385 8.417 -3.623 1.00 86.94 118 ARG A C 1
ATOM 936 O O . ARG A 1 118 ? -5.042 7.310 -4.020 1.00 86.94 118 ARG A O 1
ATOM 943 N N . SER A 1 119 ? -4.842 9.546 -4.074 1.00 86.38 119 SER A N 1
ATOM 944 C CA . SER A 1 119 ? -3.625 9.578 -4.886 1.00 86.38 119 SER A CA 1
ATOM 945 C C . SER A 1 119 ? -2.450 9.750 -3.936 1.00 86.38 119 SER A C 1
ATOM 947 O O . SER A 1 119 ? -2.363 10.779 -3.276 1.00 86.38 119 SER A O 1
ATOM 949 N N . MET A 1 120 ? -1.559 8.765 -3.874 1.00 78.94 120 MET A N 1
ATOM 950 C CA . MET A 1 120 ? -0.441 8.763 -2.927 1.00 78.94 120 MET A CA 1
ATOM 951 C C . MET A 1 120 ? 0.764 9.496 -3.510 1.00 78.94 120 MET A C 1
ATOM 953 O O . MET A 1 120 ? 1.215 10.513 -2.998 1.00 78.94 120 MET A O 1
ATOM 957 N N . VAL A 1 121 ? 1.279 8.975 -4.620 1.00 77.06 121 VAL A N 1
ATOM 958 C CA . VAL A 1 121 ? 2.546 9.403 -5.200 1.00 77.06 121 VAL A CA 1
ATOM 959 C C . VAL A 1 121 ? 2.365 9.597 -6.697 1.00 77.06 121 VAL A C 1
ATOM 961 O O . VAL A 1 121 ? 1.841 8.720 -7.388 1.00 77.06 121 VAL A O 1
ATOM 964 N N . SER A 1 122 ? 2.807 10.751 -7.196 1.00 74.69 122 SER A N 1
ATOM 965 C CA . SER A 1 122 ? 2.828 11.062 -8.622 1.00 74.69 122 SER A CA 1
ATOM 966 C C . SER A 1 122 ? 4.197 11.599 -9.020 1.00 74.69 122 SER A C 1
ATOM 968 O O . SER A 1 122 ? 4.450 12.792 -8.883 1.00 74.69 122 SER A O 1
ATOM 970 N N . TRP A 1 123 ? 5.054 10.736 -9.562 1.00 77.31 123 TRP A N 1
ATOM 971 C CA . TRP A 1 123 ? 6.371 11.142 -10.056 1.00 77.31 123 TRP A CA 1
ATOM 972 C C . TRP A 1 123 ? 6.386 11.228 -11.584 1.00 77.31 123 TRP A C 1
ATOM 974 O O . TRP A 1 123 ? 5.913 10.298 -12.253 1.00 77.31 123 TRP A O 1
ATOM 984 N N . PRO A 1 124 ? 6.924 12.319 -12.161 1.00 83.00 124 PRO A N 1
ATOM 985 C CA . PRO A 1 124 ? 7.286 12.316 -13.564 1.00 83.00 124 PRO A CA 1
ATOM 986 C C . PRO A 1 124 ? 8.403 11.292 -13.774 1.00 83.00 124 PRO A C 1
ATOM 988 O O . PRO A 1 124 ? 9.384 11.245 -13.033 1.00 83.00 124 PRO A O 1
ATOM 991 N N . LYS A 1 125 ? 8.243 10.464 -14.797 1.00 89.50 125 LYS A N 1
ATOM 992 C CA . LYS A 1 125 ? 9.254 9.532 -15.270 1.00 89.50 125 LYS A CA 1
ATOM 993 C C . LYS A 1 125 ? 9.580 9.841 -16.718 1.00 89.50 125 LYS A C 1
ATOM 995 O O . LYS A 1 125 ? 8.753 10.347 -17.477 1.00 89.50 125 LYS A O 1
ATOM 1000 N N . LYS A 1 126 ? 10.809 9.511 -17.084 1.00 90.50 126 LYS A N 1
ATOM 1001 C CA . LYS A 1 126 ? 11.325 9.630 -18.438 1.00 90.50 126 LYS A CA 1
ATOM 1002 C C . LYS A 1 126 ? 11.876 8.273 -18.832 1.00 90.50 126 LYS A C 1
ATOM 1004 O O . LYS A 1 126 ? 12.694 7.711 -18.108 1.00 90.50 126 LYS A O 1
ATOM 1009 N N . GLN A 1 127 ? 11.417 7.745 -19.957 1.00 89.62 127 GLN A N 1
ATOM 1010 C CA . GLN A 1 127 ? 11.936 6.503 -20.514 1.00 89.62 127 GLN A CA 1
ATOM 1011 C C . GLN A 1 127 ? 12.524 6.775 -21.889 1.00 89.62 127 GLN A C 1
ATOM 1013 O O . GLN A 1 127 ? 11.903 7.450 -22.709 1.00 89.62 127 GLN A O 1
ATOM 1018 N N . SER A 1 128 ? 13.734 6.268 -22.126 1.00 89.50 128 SER A N 1
ATOM 1019 C CA . SER A 1 128 ? 14.380 6.397 -23.429 1.00 89.50 128 SER A CA 1
ATOM 1020 C C . SER A 1 128 ? 13.593 5.622 -24.478 1.00 89.50 128 SER A C 1
ATOM 1022 O O . SER A 1 128 ? 13.266 4.448 -24.286 1.00 89.50 128 SER A O 1
ATOM 1024 N N . THR A 1 129 ? 13.344 6.260 -25.613 1.00 89.19 129 THR A N 1
ATOM 1025 C CA . THR A 1 129 ? 12.677 5.640 -26.761 1.00 89.19 129 THR A CA 1
ATOM 1026 C C . THR A 1 129 ? 13.498 4.511 -27.383 1.00 89.19 129 THR A C 1
ATOM 1028 O O . THR A 1 129 ? 12.910 3.575 -27.917 1.00 89.19 129 THR A O 1
ATOM 1031 N N . LYS A 1 130 ? 14.828 4.493 -27.205 1.00 85.88 130 LYS A N 1
ATOM 1032 C CA . LYS A 1 130 ? 15.682 3.356 -27.605 1.00 85.88 130 LYS A CA 1
ATOM 1033 C C . LYS A 1 130 ? 15.328 2.052 -26.895 1.00 85.88 130 LYS A C 1
ATOM 1035 O O . LYS A 1 130 ? 15.526 0.988 -27.461 1.00 85.88 130 LYS A O 1
ATOM 1040 N N . SER A 1 131 ? 14.815 2.133 -25.664 1.00 86.69 131 SER A N 1
ATOM 1041 C CA . SER A 1 131 ? 14.395 0.952 -24.892 1.00 86.69 131 SER A CA 1
ATOM 1042 C C . SER A 1 131 ? 13.024 0.407 -25.303 1.00 86.69 131 SER A C 1
ATOM 1044 O O . SER A 1 131 ? 12.634 -0.661 -24.845 1.00 86.69 131 SER A O 1
ATOM 1046 N N . LEU A 1 132 ? 12.280 1.151 -26.128 1.00 88.06 132 LEU A N 1
ATOM 1047 C CA . LEU A 1 132 ? 10.892 0.855 -26.495 1.00 88.06 132 LEU A CA 1
ATOM 1048 C C . LEU A 1 132 ? 10.747 0.272 -27.904 1.00 88.06 132 LEU A C 1
ATOM 1050 O O . LEU A 1 132 ? 9.660 -0.164 -28.272 1.00 88.06 132 LEU A O 1
ATOM 1054 N N . ALA A 1 133 ? 11.822 0.273 -28.690 1.00 87.44 133 ALA A N 1
ATOM 1055 C CA . ALA A 1 133 ? 11.834 -0.243 -30.048 1.00 87.44 133 ALA A CA 1
ATOM 1056 C C . ALA A 1 133 ? 13.038 -1.173 -30.251 1.00 87.44 133 ALA A C 1
ATOM 1058 O O . ALA A 1 133 ? 14.098 -0.935 -29.666 1.00 87.44 133 ALA A O 1
ATOM 1059 N N . PRO A 1 134 ? 12.914 -2.200 -31.111 1.00 90.00 134 PRO A N 1
ATOM 1060 C CA . PRO A 1 134 ? 14.058 -2.987 -31.552 1.00 90.00 134 PRO A CA 1
ATOM 1061 C C . PRO A 1 134 ? 15.175 -2.098 -32.114 1.00 90.00 134 PRO A C 1
ATOM 1063 O O . PRO A 1 134 ? 14.916 -1.050 -32.713 1.00 90.00 134 PRO A O 1
ATOM 1066 N N . SER A 1 135 ? 16.428 -2.533 -31.960 1.00 88.56 135 SER A N 1
ATOM 1067 C CA . SER A 1 135 ? 17.619 -1.744 -32.316 1.00 88.56 135 SER A CA 1
ATOM 1068 C C . SER A 1 135 ? 17.590 -1.207 -33.753 1.00 88.56 135 SER A C 1
ATOM 1070 O O . SER A 1 135 ? 17.943 -0.049 -33.979 1.00 88.56 135 SER A O 1
ATOM 1072 N N . HIS A 1 136 ? 17.093 -2.000 -34.703 1.00 91.38 136 HIS A N 1
ATOM 1073 C CA . HIS A 1 136 ? 16.978 -1.642 -36.120 1.00 91.38 136 HIS A CA 1
ATOM 1074 C C . HIS A 1 136 ? 15.916 -0.563 -36.409 1.00 91.38 136 HIS A C 1
ATOM 1076 O O . HIS A 1 136 ? 16.038 0.149 -37.403 1.00 91.38 136 HIS A O 1
ATOM 1082 N N . TYR A 1 137 ? 14.931 -0.364 -35.525 1.00 89.62 137 TYR A N 1
ATOM 1083 C CA . TYR A 1 137 ? 13.937 0.714 -35.635 1.00 89.62 137 TYR A CA 1
ATOM 1084 C C . TYR A 1 137 ? 14.213 1.910 -34.719 1.0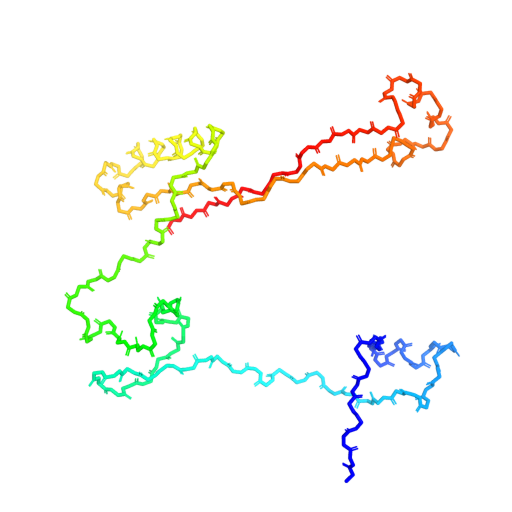0 89.62 137 TYR A C 1
ATOM 1086 O O . TYR A 1 137 ? 13.543 2.934 -34.846 1.00 89.62 137 TYR A O 1
ATOM 1094 N N . SER A 1 138 ? 15.210 1.824 -33.833 1.00 87.75 138 SER A N 1
ATOM 1095 C CA . SER A 1 138 ? 15.498 2.848 -32.819 1.00 87.75 138 SER A CA 1
ATOM 1096 C C . SER A 1 138 ? 15.619 4.265 -33.393 1.00 87.75 138 SER A C 1
ATOM 1098 O O . SER A 1 138 ? 14.960 5.172 -32.898 1.00 87.75 138 SER A O 1
ATOM 1100 N N . LYS A 1 139 ? 16.360 4.456 -34.495 1.00 90.00 139 LYS A N 1
ATOM 1101 C CA . LYS A 1 139 ? 16.526 5.771 -35.147 1.00 90.00 139 LYS A CA 1
ATOM 1102 C C . LYS A 1 139 ? 15.223 6.313 -35.735 1.00 90.00 139 LYS A C 1
ATOM 1104 O O . LYS A 1 139 ? 14.927 7.496 -35.593 1.00 90.00 139 LYS A O 1
ATOM 1109 N N . ALA A 1 140 ? 14.443 5.460 -36.402 1.00 91.00 140 ALA A N 1
ATOM 1110 C CA . ALA A 1 140 ? 13.162 5.859 -36.985 1.00 91.00 140 ALA A CA 1
ATOM 1111 C C . ALA A 1 140 ? 12.140 6.204 -35.888 1.00 91.00 140 ALA A C 1
ATOM 1113 O O . ALA A 1 140 ? 11.402 7.183 -36.001 1.00 91.00 140 ALA A O 1
ATOM 1114 N N . PHE A 1 141 ? 12.147 5.435 -34.798 1.00 91.19 141 PHE A N 1
ATOM 1115 C CA . PHE A 1 141 ? 11.296 5.648 -33.636 1.00 91.19 141 PHE A CA 1
ATOM 1116 C C . PHE A 1 141 ? 11.680 6.932 -32.881 1.00 91.19 141 PHE A C 1
ATOM 1118 O O . PHE A 1 141 ? 10.806 7.735 -32.562 1.00 91.19 141 PHE A O 1
ATOM 1125 N N . GLU A 1 142 ? 12.977 7.190 -32.684 1.00 92.75 142 GLU A N 1
ATOM 1126 C CA . GLU A 1 142 ? 13.487 8.445 -32.114 1.00 92.75 142 GLU A CA 1
ATOM 1127 C C . GLU A 1 142 ? 13.150 9.660 -32.975 1.00 92.75 142 GLU A C 1
ATOM 1129 O O . GLU A 1 142 ? 12.739 10.690 -32.446 1.00 92.75 142 GLU A O 1
ATOM 1134 N N . LYS A 1 143 ? 13.267 9.546 -34.303 1.00 93.19 143 LYS A N 1
ATOM 1135 C CA . LYS A 1 143 ? 12.897 10.627 -35.226 1.00 93.19 143 LYS A CA 1
ATOM 1136 C C . LYS A 1 143 ? 11.415 10.992 -35.111 1.00 93.19 143 LYS A C 1
ATOM 1138 O O . LYS A 1 143 ? 11.070 12.160 -35.252 1.00 93.19 143 LYS A O 1
ATOM 1143 N N . LYS A 1 144 ? 10.545 10.009 -34.859 1.00 93.62 144 LYS A N 1
ATOM 1144 C CA . LYS A 1 144 ? 9.094 10.217 -34.763 1.00 93.62 144 LYS A CA 1
ATOM 1145 C C . LYS A 1 144 ? 8.637 10.698 -33.383 1.00 93.62 144 LYS A C 1
ATOM 1147 O O . LYS A 1 144 ? 7.762 11.552 -33.308 1.00 93.62 144 LYS A O 1
ATOM 1152 N N . TYR A 1 145 ? 9.194 10.142 -32.307 1.00 89.81 145 TYR A N 1
ATOM 1153 C CA . TYR A 1 145 ? 8.690 10.335 -30.939 1.00 89.81 145 TYR A CA 1
ATOM 1154 C C . TYR A 1 145 ? 9.670 11.066 -30.006 1.00 89.81 145 TYR A C 1
ATOM 1156 O O . TYR A 1 145 ? 9.373 11.258 -28.828 1.00 89.81 145 TYR A O 1
ATOM 1164 N N . GLY A 1 146 ? 10.833 11.479 -30.512 1.00 92.19 146 GLY A N 1
ATOM 1165 C CA . GLY A 1 146 ? 11.907 12.089 -29.731 1.00 92.19 146 GLY A CA 1
ATOM 1166 C C . GLY A 1 146 ? 12.782 11.064 -29.004 1.00 92.19 146 GLY A C 1
ATOM 1167 O O . GLY A 1 146 ? 12.589 9.853 -29.093 1.00 92.19 146 GLY A O 1
ATOM 1168 N N . GLN A 1 147 ? 13.771 11.553 -28.255 1.00 91.38 147 GLN A N 1
ATOM 1169 C CA . GLN A 1 147 ? 14.746 10.710 -27.536 1.00 91.38 147 GLN A CA 1
ATOM 1170 C C . GLN A 1 147 ? 14.183 10.055 -26.266 1.00 91.38 147 GLN A C 1
ATOM 1172 O O . GLN A 1 147 ? 14.782 9.139 -25.691 1.00 91.38 147 GLN A O 1
ATOM 1177 N N . ALA A 1 148 ? 13.048 10.550 -25.776 1.00 91.94 148 ALA A N 1
ATOM 1178 C CA . ALA A 1 148 ? 12.427 10.030 -24.576 1.00 91.94 148 ALA A CA 1
ATOM 1179 C C . ALA A 1 148 ? 10.948 10.380 -24.495 1.00 91.94 148 ALA A C 1
ATOM 1181 O O . ALA A 1 148 ? 10.525 11.455 -24.911 1.00 91.94 148 ALA A O 1
ATOM 1182 N N . ILE A 1 149 ? 10.202 9.494 -23.845 1.00 90.94 149 ILE A N 1
ATOM 1183 C CA . ILE A 1 149 ? 8.802 9.701 -23.504 1.00 90.94 149 ILE A CA 1
ATOM 1184 C C . ILE A 1 149 ? 8.727 10.116 -22.038 1.00 90.94 149 ILE A C 1
ATOM 1186 O O . ILE A 1 149 ? 9.200 9.400 -21.148 1.00 90.94 149 ILE A O 1
ATOM 1190 N N . CYS A 1 150 ? 8.131 11.280 -21.796 1.00 91.31 150 CYS A N 1
ATOM 1191 C CA . CYS A 1 150 ? 7.806 11.761 -20.461 1.00 91.31 150 CYS A CA 1
ATOM 1192 C C . CYS A 1 150 ? 6.395 11.302 -20.093 1.00 91.31 150 CYS A C 1
ATOM 1194 O O . CYS A 1 150 ? 5.441 11.559 -20.823 1.00 91.31 150 CYS A O 1
ATOM 1196 N N . TYR A 1 151 ? 6.249 10.649 -18.946 1.00 89.00 151 TYR A N 1
ATOM 1197 C CA . TYR A 1 151 ? 4.959 10.198 -18.435 1.00 89.00 151 TYR A CA 1
ATOM 1198 C C . TYR A 1 151 ? 4.876 10.418 -16.927 1.00 89.00 151 TYR A C 1
ATOM 1200 O O . TYR A 1 151 ? 5.880 10.641 -16.256 1.00 89.00 151 TYR A O 1
ATOM 1208 N N . LYS A 1 152 ? 3.664 10.384 -16.373 1.00 87.56 152 LYS A N 1
ATOM 1209 C CA . LYS A 1 152 ? 3.447 10.460 -14.924 1.00 87.56 152 LYS A CA 1
ATOM 1210 C C . LYS A 1 152 ? 2.961 9.108 -14.433 1.00 87.56 152 LYS A C 1
ATOM 1212 O O . LYS A 1 152 ? 1.904 8.650 -14.858 1.00 87.56 152 LYS A O 1
ATOM 1217 N N . THR A 1 153 ? 3.704 8.488 -13.524 1.00 88.50 153 THR A N 1
ATOM 1218 C CA . THR A 1 153 ? 3.201 7.323 -12.787 1.00 88.50 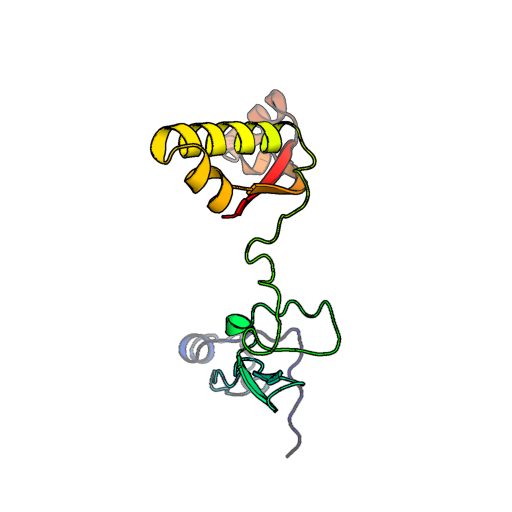153 THR A CA 1
ATOM 1219 C C . THR A 1 153 ? 2.370 7.804 -11.619 1.00 88.50 153 THR A C 1
ATOM 1221 O O . THR A 1 153 ? 2.834 8.673 -10.884 1.00 88.50 153 THR A O 1
ATOM 1224 N N . ARG A 1 154 ? 1.179 7.236 -11.435 1.00 86.75 154 ARG A N 1
ATOM 1225 C CA . ARG A 1 154 ? 0.279 7.565 -10.327 1.00 86.75 154 ARG A CA 1
ATOM 1226 C C . ARG A 1 154 ? 0.005 6.308 -9.515 1.00 86.75 154 ARG A C 1
ATOM 1228 O O . ARG A 1 154 ? -0.375 5.295 -10.091 1.00 86.75 154 ARG A O 1
ATOM 1235 N N . THR A 1 155 ? 0.144 6.401 -8.199 1.00 88.88 155 THR A N 1
ATOM 1236 C CA . THR A 1 155 ? -0.315 5.360 -7.272 1.00 88.88 155 THR A CA 1
ATOM 1237 C C . THR A 1 155 ? -1.645 5.789 -6.673 1.00 88.88 155 THR A C 1
ATOM 1239 O O . THR A 1 155 ? -1.706 6.809 -5.982 1.00 88.88 155 THR A O 1
ATOM 1242 N N . ILE A 1 156 ? -2.696 5.017 -6.944 1.00 89.12 156 ILE A N 1
ATOM 1243 C CA . ILE A 1 156 ? -4.045 5.237 -6.415 1.00 89.12 156 ILE A CA 1
ATOM 1244 C C . ILE A 1 156 ? -4.360 4.102 -5.440 1.00 89.12 156 ILE A C 1
ATOM 1246 O O . ILE A 1 156 ? -4.198 2.937 -5.791 1.00 89.12 156 ILE A O 1
ATOM 1250 N N . ALA A 1 157 ? -4.791 4.452 -4.231 1.00 88.69 157 ALA A N 1
ATOM 1251 C CA . ALA A 1 157 ? -5.206 3.515 -3.194 1.00 88.69 157 ALA A CA 1
ATOM 1252 C C . ALA A 1 157 ? -6.693 3.711 -2.872 1.00 88.69 157 ALA A C 1
ATOM 1254 O O . ALA A 1 157 ? -7.194 4.840 -2.895 1.00 88.69 157 ALA A O 1
ATOM 1255 N N . VAL A 1 158 ? -7.382 2.607 -2.587 1.00 89.12 158 VAL A N 1
ATOM 1256 C CA . VAL A 1 158 ? -8.806 2.575 -2.236 1.00 89.12 158 VAL A CA 1
ATOM 1257 C C . VAL A 1 158 ? -8.940 1.965 -0.844 1.00 89.12 158 VAL A C 1
ATOM 1259 O O . VAL A 1 158 ? -8.335 0.929 -0.575 1.00 89.12 158 VAL A O 1
ATOM 1262 N N . PHE A 1 159 ? -9.706 2.621 0.023 1.00 85.94 159 PHE A N 1
ATOM 1263 C CA . PHE A 1 159 ? -9.934 2.235 1.415 1.00 85.94 159 PHE A CA 1
ATOM 1264 C C . PHE A 1 159 ? -11.435 2.106 1.682 1.00 85.94 159 PHE A C 1
ATOM 1266 O O . PHE A 1 159 ? -12.228 2.821 1.062 1.00 85.94 159 PHE A 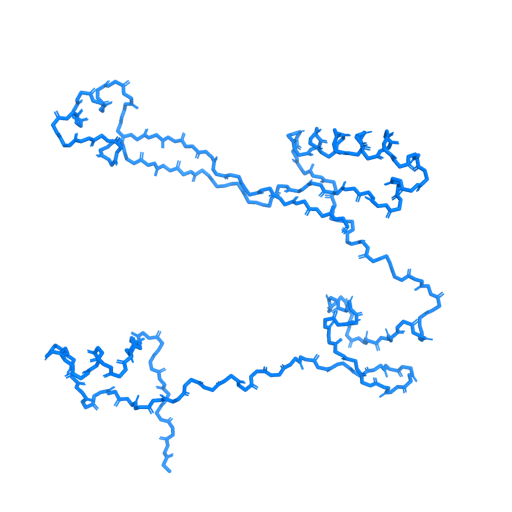O 1
ATOM 1273 N N . GLN A 1 160 ? -11.798 1.218 2.603 1.00 83.75 160 GLN A N 1
ATOM 1274 C CA . GLN A 1 160 ? -13.147 1.000 3.114 1.00 83.75 160 GLN A CA 1
ATOM 1275 C C . GLN A 1 160 ? -13.051 0.654 4.598 1.00 83.75 160 GLN A C 1
ATOM 1277 O O . GLN A 1 160 ? -12.078 -0.054 4.950 1.00 83.75 160 GLN A O 1
#

Foldseek 3Di:
DDDDDDDPPDDDDDPVCQVPDPPDPNVVDDDDDPDDPDDFDWAAAPPPRDIDGCVRQVCPVPDPHGHGPVRDPDDDPPDPPPDAAPDPVQNVVQVVVLVVLCVVPNDPVSVVVRKHKYWDDKDKDKDAQCVVDPVVCSVVSCVVPNGIDIDIDIDMDMDD

Sequence (160 aa):
MGLIKPSSNGRDYCMQCFAVNPRIQKKLYMKKTNQHEKFEKVLKCTGCQKLWHLCCSFHFDRSNSFKCKLCVEKDAPVVLDAQKGGSRLVTTMEEKLNAILRAKLGSKDAERNRISVRSMVSWPKKQSTKSLAPSHYSKAFEKKYGQAICYKTRTIAVFQ

pLDDT: mean 82.39, std 12.77, range [35.78, 96.38]

InterPro domains:
  IPR013178 Histone acetyltransferase Rtt109/CBP [PTHR13808] (10-160)

Organism: Caenorhabditis briggsae (NCBI:txid6238)

Secondary structure (DSSP, 8-state):
----PPPTTPPP--HHHHHH-TTS-GGG----------PPPEEE-TTT--EEEHHHHT--SSSSS---TTS-SS---SS------SSHHHHHHHHHHHHHHHHHHHHHHHHHT--EEEEEEEEEEEEEGGGTS-GGGHHHHHHHH-SEEEEEEEEEEEE-

Radius of gyration: 26.64 Å; chains: 1; bounding box: 65×41×70 Å